Protein AF-E3RWY1-F1 (afdb_monomer_lite)

Foldseek 3Di:
DDPDPPPPQLLCVLQVVQLVVQLVVLVVVVCVVVVVPDDDDPVVCCVSNVVSCVVRVDPVSSQVSCVVNVVDDPCPVVVVVVVVPVVVVVVVVVVVVVVPPPDD

pLDDT: mean 75.1, std 16.81, range [36.44, 96.81]

Radius of gyration: 24.83 Å; chains: 1; bounding box: 35×63×72 Å

Structure (mmCIF, N/CA/C/O backbone):
data_AF-E3RWY1-F1
#
_entry.id   AF-E3RWY1-F1
#
loop_
_atom_site.group_PDB
_atom_site.id
_atom_site.type_symbol
_atom_site.label_atom_id
_atom_site.label_alt_id
_atom_site.label_comp_id
_atom_site.label_asym_id
_atom_site.label_entity_id
_atom_site.label_seq_id
_atom_site.pdbx_PDB_ins_code
_atom_site.Cartn_x
_atom_site.Cartn_y
_atom_site.Cartn_z
_atom_site.occupancy
_atom_site.B_iso_or_equiv
_atom_site.auth_seq_id
_atom_site.auth_comp_id
_atom_site.auth_asym_id
_atom_site.auth_atom_id
_atom_site.pdbx_PDB_model_num
ATOM 1 N N . MET A 1 1 ? 7.224 -23.046 29.032 1.00 36.44 1 MET A N 1
ATOM 2 C CA . MET A 1 1 ? 7.737 -23.081 27.648 1.00 36.44 1 MET A CA 1
ATOM 3 C C . MET A 1 1 ? 6.861 -22.140 26.834 1.00 36.44 1 MET A C 1
ATOM 5 O O . MET A 1 1 ? 5.706 -22.456 26.590 1.00 36.44 1 MET A O 1
ATOM 9 N N . LEU A 1 2 ? 7.343 -20.920 26.589 1.00 41.75 2 LEU A N 1
ATOM 10 C CA . LEU A 1 2 ? 6.610 -19.858 25.894 1.00 41.75 2 LEU A CA 1
ATOM 11 C C . LEU A 1 2 ? 6.639 -20.163 24.393 1.00 41.75 2 LEU A C 1
ATOM 13 O O . LEU A 1 2 ? 7.626 -19.864 23.729 1.00 41.75 2 LEU A O 1
ATOM 17 N N . GLN A 1 3 ? 5.602 -20.813 23.868 1.00 42.75 3 GLN A N 1
ATOM 18 C CA . GLN A 1 3 ? 5.421 -20.936 22.424 1.00 42.75 3 GLN A CA 1
ATOM 19 C C . GLN A 1 3 ? 4.330 -19.971 21.961 1.00 42.75 3 GLN A C 1
ATOM 21 O O . GLN A 1 3 ? 3.240 -19.952 22.523 1.00 42.75 3 GLN A O 1
ATOM 26 N N . ALA A 1 4 ? 4.663 -19.234 20.898 1.00 45.16 4 ALA A N 1
ATOM 27 C CA . ALA A 1 4 ? 3.793 -18.428 20.041 1.00 45.16 4 ALA A CA 1
ATOM 28 C C . ALA A 1 4 ? 3.660 -16.919 20.335 1.00 45.16 4 ALA A C 1
ATOM 30 O O . ALA A 1 4 ? 2.575 -16.354 20.255 1.00 45.16 4 ALA A O 1
ATOM 31 N N . THR A 1 5 ? 4.782 -16.210 20.477 1.00 43.69 5 THR A N 1
ATOM 32 C CA . THR A 1 5 ? 4.901 -14.807 20.012 1.00 43.69 5 THR A CA 1
ATOM 33 C C . THR A 1 5 ? 5.294 -14.751 18.527 1.00 43.69 5 THR A C 1
ATOM 35 O O . THR A 1 5 ? 6.210 -14.048 18.122 1.00 43.69 5 THR A O 1
ATOM 38 N N . SER A 1 6 ? 4.610 -15.528 17.688 1.00 50.28 6 SER A N 1
ATOM 39 C CA . SER A 1 6 ? 4.672 -15.406 16.222 1.00 50.28 6 SER A CA 1
ATOM 40 C C . SER A 1 6 ? 3.280 -15.412 15.589 1.00 50.28 6 SER A C 1
ATOM 42 O O . SER A 1 6 ? 3.142 -15.579 14.382 1.00 50.28 6 SER A O 1
ATOM 44 N N . SER A 1 7 ? 2.240 -15.159 16.394 1.00 46.06 7 SER A N 1
ATOM 45 C CA . SER A 1 7 ? 0.941 -14.740 15.879 1.00 46.06 7 SER A CA 1
ATOM 46 C C . SER A 1 7 ? 1.066 -13.281 15.461 1.00 46.06 7 SER A C 1
ATOM 48 O O . SER A 1 7 ? 0.757 -12.370 16.228 1.00 46.06 7 SER A O 1
ATOM 50 N N . THR A 1 8 ? 1.603 -13.097 14.256 1.00 56.16 8 THR A N 1
ATOM 51 C CA . THR A 1 8 ? 1.420 -11.947 13.374 1.00 56.16 8 THR A CA 1
ATOM 52 C C . THR A 1 8 ? 0.150 -11.225 13.791 1.00 56.16 8 THR A C 1
ATOM 54 O O . THR A 1 8 ? -0.925 -11.833 13.748 1.00 56.16 8 THR A O 1
ATOM 57 N N . ILE A 1 9 ? 0.283 -10.001 14.325 1.00 70.88 9 ILE A N 1
ATOM 58 C CA . ILE A 1 9 ? -0.870 -9.232 14.809 1.00 70.88 9 ILE A CA 1
ATOM 59 C C . ILE A 1 9 ? -1.906 -9.343 13.698 1.00 70.88 9 ILE A C 1
ATOM 61 O O . ILE A 1 9 ? -1.559 -9.104 12.551 1.00 70.88 9 ILE A O 1
ATOM 65 N N . PRO A 1 10 ? -3.134 -9.785 13.957 1.00 59.94 10 PRO A N 1
ATOM 66 C CA . PRO A 1 10 ? -4.031 -10.205 12.882 1.00 59.94 10 PRO A CA 1
ATOM 67 C C . PRO A 1 10 ? -4.383 -9.028 11.931 1.00 59.94 10 PRO A C 1
ATOM 69 O O . PRO A 1 10 ? -4.771 -9.233 10.784 1.00 59.94 10 PRO A O 1
ATOM 72 N N . LEU A 1 11 ? -4.104 -7.790 12.364 1.00 68.56 11 LEU A N 1
ATOM 73 C CA . LEU A 1 11 ? -3.986 -6.579 11.546 1.00 68.56 11 LEU A CA 1
ATOM 74 C C . LEU A 1 11 ? -2.996 -6.717 10.367 1.00 68.56 11 LEU A C 1
ATOM 76 O O . LEU A 1 11 ? -3.311 -6.325 9.248 1.00 68.56 11 LEU A O 1
ATOM 80 N N . ASP A 1 12 ? -1.818 -7.286 10.615 1.00 69.75 12 ASP A N 1
ATOM 81 C CA . ASP A 1 12 ? -0.733 -7.470 9.654 1.00 69.75 12 ASP A CA 1
ATOM 82 C C . ASP A 1 12 ? -1.154 -8.429 8.519 1.00 69.75 12 ASP A C 1
ATOM 84 O O . ASP A 1 12 ? -1.075 -8.091 7.341 1.0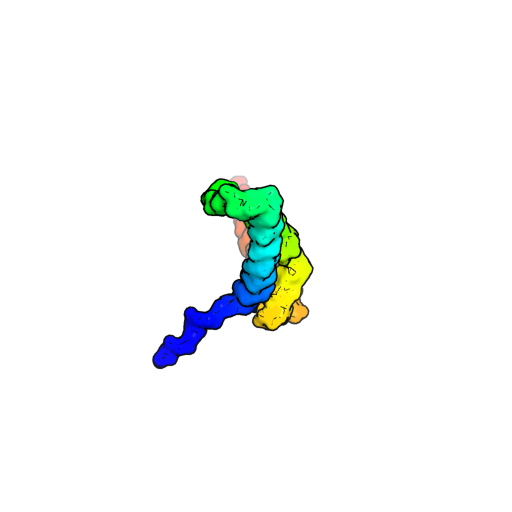0 69.75 12 ASP A O 1
ATOM 88 N N . VAL A 1 13 ? -1.790 -9.559 8.850 1.00 71.31 13 VAL A N 1
ATOM 89 C CA . VAL A 1 13 ? -2.301 -10.510 7.842 1.00 71.31 13 VAL A CA 1
ATOM 90 C C . VAL A 1 13 ? -3.387 -9.888 6.952 1.00 71.31 13 VAL A C 1
ATOM 92 O O . VAL A 1 13 ? -3.390 -10.105 5.738 1.00 71.31 13 VAL A O 1
ATOM 95 N N . VAL A 1 14 ? -4.301 -9.097 7.525 1.00 77.06 14 VAL A N 1
ATOM 96 C CA . VAL A 1 14 ? -5.427 -8.523 6.768 1.00 77.06 14 VAL A CA 1
ATOM 97 C C . VAL A 1 14 ? -5.024 -7.296 5.943 1.00 77.06 14 VAL A C 1
ATOM 99 O O . VAL A 1 14 ? -5.632 -7.051 4.904 1.00 77.06 14 VAL A O 1
ATOM 102 N N . LEU A 1 15 ? -4.010 -6.529 6.355 1.00 85.31 15 LEU A N 1
ATOM 103 C CA . LEU A 1 15 ? -3.572 -5.333 5.623 1.00 85.31 15 LEU A CA 1
ATOM 104 C C . LEU A 1 15 ? -2.395 -5.607 4.684 1.00 85.31 15 LEU A C 1
ATOM 106 O O . LEU A 1 15 ? -2.432 -5.177 3.530 1.00 85.31 15 LEU A O 1
ATOM 110 N N . PHE A 1 16 ? -1.367 -6.333 5.132 1.00 86.12 16 PHE A N 1
ATOM 111 C CA . PHE A 1 16 ? -0.157 -6.528 4.331 1.00 86.12 16 PHE A CA 1
ATOM 112 C C . PHE A 1 16 ? -0.311 -7.612 3.266 1.00 86.12 16 PHE A C 1
ATOM 114 O O . PHE A 1 16 ? 0.336 -7.514 2.226 1.00 86.12 16 PHE A O 1
ATOM 121 N N . GLY A 1 17 ? -1.215 -8.582 3.448 1.00 88.44 17 GLY A N 1
ATOM 122 C CA . GLY A 1 17 ? -1.561 -9.543 2.395 1.00 88.44 17 GLY A CA 1
ATOM 123 C C . GLY A 1 17 ? -2.100 -8.846 1.133 1.00 88.44 17 GLY A C 1
ATOM 124 O O . GLY A 1 17 ? -1.479 -8.931 0.069 1.00 88.44 17 GLY A O 1
ATOM 125 N N . PRO A 1 18 ? -3.208 -8.088 1.234 1.00 90.94 18 PRO A N 1
ATOM 126 C CA . PRO A 1 18 ? -3.725 -7.286 0.126 1.00 90.94 18 PRO A CA 1
ATOM 127 C C . PRO A 1 18 ? -2.747 -6.218 -0.378 1.00 90.94 18 PRO A C 1
ATOM 129 O O . PRO A 1 18 ? -2.692 -5.973 -1.583 1.00 90.94 18 PRO A O 1
ATOM 132 N N . LEU A 1 19 ? -1.945 -5.610 0.508 1.00 93.56 19 LEU A N 1
ATOM 133 C CA . LEU A 1 19 ? -0.935 -4.625 0.108 1.00 93.56 19 LEU A CA 1
ATOM 134 C C . LEU A 1 19 ? 0.130 -5.263 -0.783 1.00 93.56 19 LEU A C 1
ATOM 136 O O . LEU A 1 19 ? 0.456 -4.706 -1.828 1.00 93.56 19 LEU A O 1
ATOM 140 N N . GLY A 1 20 ? 0.641 -6.431 -0.390 1.00 93.50 20 GLY A N 1
ATOM 141 C CA . GLY A 1 20 ? 1.601 -7.201 -1.173 1.00 93.50 20 GLY A CA 1
ATOM 142 C C . GLY A 1 20 ? 1.033 -7.579 -2.537 1.00 93.50 20 GLY A C 1
ATOM 143 O O . GLY A 1 20 ? 1.683 -7.344 -3.550 1.00 93.50 20 GLY A O 1
ATOM 144 N N . ALA A 1 21 ? -0.214 -8.057 -2.584 1.00 94.12 21 ALA A N 1
ATOM 145 C CA . ALA A 1 21 ? -0.884 -8.398 -3.839 1.00 94.12 21 ALA A CA 1
ATOM 146 C C . ALA A 1 21 ? -1.053 -7.184 -4.774 1.00 94.12 21 ALA A C 1
ATOM 148 O O . ALA A 1 21 ? -0.759 -7.265 -5.969 1.00 94.12 21 ALA A O 1
ATOM 149 N N . ASN A 1 22 ? -1.491 -6.037 -4.243 1.00 95.50 22 ASN A N 1
ATOM 150 C CA . ASN A 1 22 ? -1.615 -4.811 -5.031 1.00 95.50 22 ASN A CA 1
ATOM 151 C C . ASN A 1 22 ? -0.248 -4.275 -5.471 1.00 95.50 22 ASN A C 1
ATOM 153 O O . ASN A 1 22 ? -0.120 -3.822 -6.606 1.00 95.50 22 ASN A O 1
ATOM 157 N N . TYR A 1 23 ? 0.777 -4.368 -4.622 1.00 96.62 23 TYR A N 1
ATOM 158 C CA . TYR A 1 23 ? 2.143 -3.986 -4.974 1.00 96.62 23 TYR A CA 1
ATOM 159 C C . TYR A 1 23 ? 2.693 -4.849 -6.108 1.00 96.62 23 TYR A C 1
ATOM 161 O O . TYR A 1 23 ? 3.191 -4.300 -7.085 1.00 96.62 23 TYR A O 1
ATOM 169 N N . SER A 1 24 ? 2.536 -6.175 -6.035 1.00 96.19 24 SER A N 1
ATOM 170 C CA . SER A 1 24 ? 2.909 -7.085 -7.124 1.00 96.19 24 SER A CA 1
ATOM 171 C C . SER A 1 24 ? 2.216 -6.706 -8.432 1.00 96.19 24 SER A C 1
ATOM 173 O O . SER A 1 24 ? 2.867 -6.634 -9.468 1.00 96.19 24 SER A O 1
ATOM 175 N N . ARG A 1 25 ? 0.927 -6.350 -8.388 1.00 96.81 25 ARG A N 1
ATOM 176 C CA . ARG A 1 25 ? 0.198 -5.904 -9.583 1.00 96.81 25 ARG A CA 1
ATOM 177 C C . ARG A 1 25 ? 0.739 -4.593 -10.162 1.00 96.81 25 ARG A C 1
ATOM 179 O O . ARG A 1 25 ? 0.827 -4.456 -11.381 1.00 96.81 25 ARG A O 1
ATOM 186 N N . GLU A 1 26 ? 1.058 -3.610 -9.323 1.00 96.31 26 GLU A N 1
ATOM 187 C CA . GLU A 1 26 ? 1.643 -2.348 -9.796 1.00 96.31 26 GLU A CA 1
ATOM 188 C C . GLU A 1 26 ? 3.078 -2.543 -10.308 1.00 96.31 26 GLU A C 1
ATOM 190 O O . GLU A 1 26 ? 3.467 -1.920 -11.297 1.00 96.31 26 GLU A O 1
ATOM 195 N N . LEU A 1 27 ? 3.837 -3.464 -9.709 1.00 94.56 27 LEU A N 1
ATOM 196 C CA . LEU A 1 27 ? 5.155 -3.878 -10.180 1.00 94.56 27 LEU A CA 1
ATOM 197 C C . LEU A 1 27 ? 5.072 -4.540 -11.561 1.00 94.56 27 LEU A C 1
ATOM 199 O O . LEU A 1 27 ? 5.815 -4.156 -12.462 1.00 94.56 27 LEU A O 1
ATOM 203 N N . ASP A 1 28 ? 4.134 -5.465 -11.763 1.00 94.69 28 ASP A N 1
ATOM 204 C CA . ASP A 1 28 ? 3.913 -6.112 -13.059 1.00 94.69 28 ASP A CA 1
ATOM 205 C C . ASP A 1 28 ? 3.547 -5.087 -14.136 1.00 94.69 28 ASP A C 1
ATOM 207 O O . ASP A 1 28 ? 4.087 -5.116 -15.241 1.00 94.69 28 ASP A O 1
ATOM 211 N N . ARG A 1 29 ? 2.679 -4.120 -13.814 1.00 94.00 29 ARG A N 1
ATOM 212 C CA . ARG A 1 29 ? 2.334 -3.015 -14.726 1.00 94.00 29 ARG A CA 1
ATOM 213 C C . ARG A 1 29 ? 3.542 -2.154 -15.068 1.00 94.00 29 ARG A C 1
ATOM 215 O O . ARG A 1 29 ? 3.693 -1.747 -16.220 1.00 94.00 29 ARG A O 1
ATOM 222 N N . TYR A 1 30 ? 4.380 -1.853 -14.082 1.00 92.94 30 TYR A N 1
ATOM 223 C CA . TYR A 1 30 ? 5.613 -1.103 -14.292 1.00 92.94 30 TYR A CA 1
ATOM 224 C C . TYR A 1 30 ? 6.562 -1.864 -15.228 1.00 92.94 30 TYR A C 1
ATOM 226 O O . TYR A 1 30 ? 7.023 -1.296 -16.218 1.00 92.94 30 TYR A O 1
ATOM 234 N N . LEU A 1 31 ? 6.774 -3.160 -14.980 1.00 92.50 31 LEU A N 1
ATOM 235 C CA . LEU A 1 31 ? 7.616 -4.026 -15.808 1.00 92.50 31 LEU A CA 1
ATOM 236 C C . LEU A 1 31 ? 7.070 -4.180 -17.231 1.00 92.50 31 LEU A C 1
ATOM 238 O O . LEU A 1 31 ? 7.829 -4.105 -18.193 1.00 92.50 31 LEU A O 1
ATOM 242 N N . GLN A 1 32 ? 5.756 -4.338 -17.396 1.00 91.69 32 GLN A N 1
ATOM 243 C CA . GLN A 1 32 ? 5.121 -4.397 -18.715 1.00 91.69 32 GLN A CA 1
ATOM 244 C C . GLN A 1 32 ? 5.341 -3.102 -19.504 1.00 91.69 32 GLN A C 1
ATOM 246 O O . GLN A 1 32 ? 5.663 -3.147 -20.690 1.00 91.69 32 GLN A O 1
ATOM 251 N N . ARG A 1 33 ? 5.224 -1.939 -18.849 1.00 89.50 33 ARG A N 1
ATOM 252 C CA . ARG A 1 33 ? 5.473 -0.631 -19.478 1.00 89.50 33 ARG A CA 1
ATOM 253 C C . ARG A 1 33 ? 6.936 -0.428 -19.855 1.00 89.50 33 ARG A C 1
ATOM 255 O O . ARG A 1 33 ? 7.206 0.177 -20.887 1.00 89.50 33 ARG A O 1
ATOM 262 N N . SER A 1 34 ? 7.865 -0.935 -19.047 1.00 87.19 34 SER A N 1
ATOM 263 C CA . SER A 1 34 ? 9.299 -0.892 -19.347 1.00 87.19 34 SER A CA 1
ATOM 264 C C . SER A 1 34 ? 9.761 -2.021 -20.274 1.00 87.19 34 SER A C 1
ATOM 266 O O . SER A 1 34 ? 10.954 -2.113 -20.560 1.00 87.19 34 SER A O 1
ATOM 268 N N . GLN A 1 35 ? 8.841 -2.885 -20.731 1.00 86.44 35 GLN A N 1
ATOM 269 C CA . GLN A 1 35 ? 9.128 -4.107 -21.494 1.00 86.44 35 GLN A CA 1
ATOM 270 C C . GLN A 1 35 ? 10.129 -5.039 -20.783 1.00 86.44 35 GLN A C 1
ATOM 272 O O . GLN A 1 35 ? 10.843 -5.799 -21.430 1.00 86.44 35 GLN A O 1
ATOM 277 N N . ALA A 1 36 ? 10.223 -4.946 -19.452 1.00 82.75 36 ALA A N 1
ATOM 278 C CA . ALA A 1 36 ? 11.253 -5.572 -18.621 1.00 82.75 36 ALA A CA 1
ATOM 279 C C . ALA A 1 36 ? 12.708 -5.238 -19.032 1.00 82.75 36 ALA A C 1
ATOM 281 O O . ALA A 1 36 ? 13.647 -5.874 -18.558 1.00 82.75 36 ALA A O 1
ATOM 282 N N . LEU A 1 37 ? 12.913 -4.219 -19.876 1.00 77.62 37 LEU A N 1
ATOM 283 C CA . LEU A 1 37 ? 14.230 -3.793 -20.364 1.00 77.62 37 LEU A CA 1
ATOM 284 C C . LEU A 1 37 ? 14.983 -2.950 -19.333 1.00 77.62 37 LEU A C 1
ATOM 286 O O . LEU A 1 37 ? 16.208 -2.849 -19.370 1.00 77.62 37 LEU A O 1
ATOM 290 N N . ILE A 1 38 ? 14.245 -2.331 -18.410 1.00 77.81 38 ILE A N 1
ATOM 291 C CA . ILE A 1 38 ? 14.791 -1.519 -17.328 1.00 77.81 38 ILE A CA 1
ATOM 292 C C . ILE A 1 38 ? 14.551 -2.272 -16.022 1.00 77.81 38 ILE A C 1
ATOM 294 O O . ILE A 1 38 ? 13.407 -2.475 -15.612 1.00 77.81 38 ILE A O 1
ATOM 298 N N . GLY A 1 39 ? 15.643 -2.691 -15.380 1.00 83.38 39 GLY A N 1
ATOM 299 C CA . GLY A 1 39 ? 15.595 -3.313 -14.062 1.00 83.38 39 GLY A CA 1
ATOM 300 C C . GLY A 1 39 ? 15.078 -2.341 -13.002 1.00 83.38 39 GLY A C 1
ATOM 301 O O . GLY A 1 39 ? 15.378 -1.147 -13.043 1.00 83.38 39 GLY A O 1
ATOM 302 N N . VAL A 1 40 ? 14.325 -2.871 -12.042 1.00 89.38 40 VAL A N 1
ATOM 303 C CA . VAL A 1 40 ? 13.757 -2.104 -10.928 1.00 89.38 40 VAL A CA 1
ATOM 304 C C . VAL A 1 40 ? 14.884 -1.595 -10.037 1.00 89.38 40 VAL A C 1
ATOM 306 O O . VAL A 1 40 ? 15.701 -2.372 -9.539 1.00 89.38 40 VAL A O 1
ATOM 309 N N . LYS A 1 41 ? 14.929 -0.283 -9.814 1.00 91.12 41 LYS A N 1
ATOM 310 C CA . LYS A 1 41 ? 15.883 0.369 -8.917 1.00 91.12 41 LYS A CA 1
ATOM 311 C C . LYS A 1 41 ? 15.186 0.783 -7.630 1.00 91.12 41 LYS A C 1
ATOM 313 O O . LYS A 1 41 ? 13.967 0.906 -7.548 1.00 91.12 41 LYS A O 1
ATOM 318 N N . LYS A 1 42 ? 15.984 1.116 -6.614 1.00 91.00 42 LYS A N 1
ATOM 319 C CA . LYS A 1 42 ? 15.472 1.642 -5.337 1.00 91.00 42 LYS A CA 1
ATOM 320 C C . LYS A 1 42 ? 14.594 2.894 -5.509 1.00 91.00 42 LYS A C 1
ATOM 322 O O . LYS A 1 42 ? 13.688 3.103 -4.712 1.00 91.00 42 LYS A O 1
ATOM 327 N N . GLY A 1 43 ? 14.856 3.710 -6.535 1.00 91.81 43 GLY A N 1
ATOM 328 C CA . GLY A 1 43 ? 14.061 4.904 -6.851 1.00 91.81 43 GLY A CA 1
ATOM 329 C C . GLY A 1 43 ? 12.657 4.602 -7.386 1.00 91.81 43 GLY A C 1
ATOM 330 O O . GLY A 1 43 ? 11.760 5.419 -7.210 1.00 91.81 43 GLY A O 1
ATOM 331 N N . ASP A 1 44 ? 12.444 3.419 -7.963 1.00 91.44 44 ASP A N 1
ATOM 332 C CA . ASP A 1 44 ? 11.150 3.011 -8.520 1.00 91.44 44 ASP A CA 1
ATOM 333 C C . ASP A 1 44 ? 10.189 2.500 -7.443 1.00 91.44 44 ASP A C 1
ATOM 335 O O . ASP A 1 44 ? 8.984 2.419 -7.672 1.00 91.44 44 ASP A O 1
ATOM 339 N N . PHE A 1 45 ? 10.703 2.208 -6.242 1.00 94.75 45 PHE A N 1
ATOM 340 C CA . PHE A 1 45 ? 9.899 1.696 -5.139 1.00 94.75 45 PHE A CA 1
ATOM 341 C C . PHE A 1 45 ? 8.715 2.608 -4.825 1.00 94.75 45 PHE A C 1
ATOM 343 O O . PHE A 1 45 ? 7.583 2.146 -4.840 1.00 94.75 45 PHE A O 1
ATOM 350 N N . LEU A 1 46 ? 8.947 3.897 -4.554 1.00 95.38 46 LEU A N 1
ATOM 351 C CA . LEU A 1 46 ? 7.881 4.785 -4.083 1.00 95.38 46 LEU A CA 1
ATOM 352 C C . LEU A 1 46 ? 6.786 5.023 -5.145 1.00 95.38 46 LEU A C 1
ATOM 354 O O . LEU A 1 46 ? 5.612 4.912 -4.792 1.00 95.38 46 LEU A O 1
ATOM 358 N N . PRO A 1 47 ? 7.115 5.278 -6.429 1.00 94.88 47 PRO A N 1
ATOM 359 C CA . PRO A 1 47 ? 6.114 5.373 -7.494 1.00 94.88 47 PRO A CA 1
ATOM 360 C C . PRO A 1 47 ? 5.258 4.114 -7.692 1.00 94.88 47 PRO A C 1
ATOM 362 O O . PRO A 1 47 ? 4.100 4.240 -8.080 1.00 94.88 47 PRO A O 1
ATOM 365 N N . ILE A 1 48 ? 5.797 2.919 -7.428 1.00 95.44 48 ILE A N 1
ATOM 366 C CA . ILE A 1 48 ? 5.061 1.643 -7.521 1.00 95.44 48 ILE A CA 1
ATOM 367 C C . ILE A 1 48 ? 4.274 1.371 -6.230 1.00 95.44 48 ILE A C 1
ATOM 369 O O . ILE A 1 48 ? 3.128 0.921 -6.255 1.00 95.44 48 ILE A O 1
ATOM 373 N N . PHE A 1 49 ? 4.881 1.672 -5.084 1.00 95.81 49 PHE A N 1
ATOM 374 C CA . PHE A 1 49 ? 4.324 1.441 -3.758 1.00 95.81 49 PHE A CA 1
ATOM 375 C C . PHE A 1 49 ? 3.139 2.350 -3.459 1.00 95.81 49 PHE A C 1
ATOM 377 O O . PHE A 1 49 ? 2.140 1.884 -2.920 1.00 95.81 49 PHE A O 1
ATOM 384 N N . TRP A 1 50 ? 3.219 3.635 -3.806 1.00 96.38 50 TRP A N 1
ATOM 385 C CA . TRP A 1 50 ? 2.194 4.607 -3.431 1.00 96.38 50 TRP A CA 1
ATOM 386 C C . TRP A 1 50 ? 0.797 4.268 -3.987 1.00 96.38 50 TRP A C 1
ATOM 388 O O . TRP A 1 50 ? -0.149 4.229 -3.200 1.00 96.38 50 TRP A O 1
ATOM 398 N N . PRO A 1 51 ? 0.625 3.915 -5.276 1.00 95.62 51 PRO A N 1
ATOM 399 C CA . PRO A 1 51 ? -0.671 3.472 -5.796 1.00 95.62 51 PRO A CA 1
ATOM 400 C C . PRO A 1 51 ? -1.198 2.194 -5.120 1.00 95.62 51 PRO A C 1
ATOM 402 O O . PRO A 1 51 ? -2.394 2.082 -4.826 1.00 95.62 51 PRO A O 1
ATOM 405 N N . ALA A 1 52 ? -0.316 1.234 -4.828 1.00 96.19 52 ALA A N 1
ATOM 406 C CA . ALA A 1 52 ? -0.681 0.012 -4.113 1.00 96.19 52 ALA A CA 1
ATOM 407 C C . ALA A 1 52 ? -1.128 0.309 -2.671 1.00 96.19 52 ALA A C 1
ATOM 409 O O . ALA A 1 52 ? -2.153 -0.199 -2.213 1.00 96.19 52 ALA A O 1
ATOM 410 N N . TRP A 1 53 ? -0.412 1.193 -1.979 1.00 95.00 53 TRP A N 1
ATOM 411 C CA . TRP A 1 53 ? -0.750 1.661 -0.641 1.00 95.00 53 TRP A CA 1
ATOM 412 C C . TRP A 1 53 ? -2.093 2.388 -0.621 1.00 95.00 53 TRP A C 1
ATOM 414 O O . TRP A 1 53 ? -2.983 1.992 0.127 1.00 95.00 53 TRP A O 1
ATOM 424 N N . SER A 1 54 ? -2.285 3.397 -1.474 1.00 94.12 54 SER A N 1
ATOM 425 C CA . SER A 1 54 ? -3.519 4.191 -1.515 1.00 94.12 54 SER A CA 1
ATOM 426 C C . SER A 1 54 ? -4.756 3.361 -1.867 1.00 94.12 54 SER A C 1
ATOM 428 O O . SER A 1 54 ? -5.847 3.658 -1.387 1.00 94.12 54 SER A O 1
ATOM 430 N N . SER A 1 55 ? -4.607 2.312 -2.682 1.00 91.62 55 SER A N 1
ATOM 431 C CA . SER A 1 55 ? -5.718 1.408 -3.010 1.00 91.62 55 SER A CA 1
ATOM 432 C C . SER A 1 55 ? -6.037 0.400 -1.901 1.00 91.62 55 SER A C 1
ATOM 434 O O . SER A 1 55 ? -7.185 -0.035 -1.798 1.00 91.62 55 SER A O 1
ATOM 436 N N . THR A 1 56 ? -5.059 0.060 -1.057 1.00 90.56 56 THR A N 1
ATOM 437 C CA . THR A 1 56 ? -5.204 -0.947 0.006 1.00 90.56 56 THR A CA 1
ATOM 438 C C . THR A 1 56 ? -5.582 -0.333 1.353 1.00 90.56 56 THR A C 1
ATOM 440 O O . THR A 1 56 ? -6.492 -0.814 2.026 1.00 90.56 56 THR A O 1
ATOM 443 N N . MET A 1 57 ? -4.907 0.746 1.750 1.00 89.75 57 MET A N 1
ATOM 444 C CA . MET A 1 57 ? -5.030 1.387 3.063 1.00 89.75 57 MET A CA 1
ATOM 445 C C . MET A 1 57 ? -6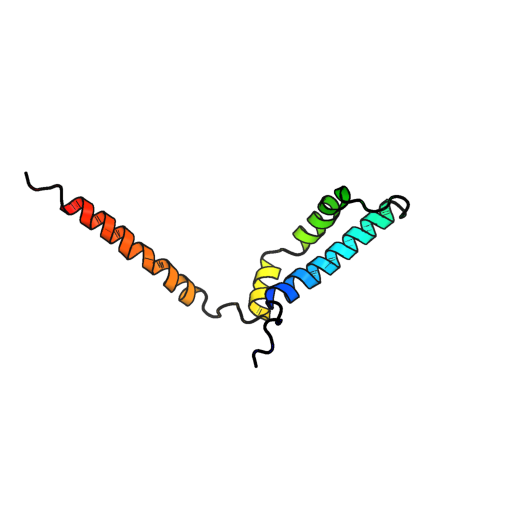.224 2.336 3.117 1.00 89.75 57 MET A C 1
ATOM 447 O O . MET A 1 57 ? -6.105 3.526 3.412 1.00 89.75 57 MET A O 1
ATOM 451 N N . ARG A 1 58 ? -7.404 1.803 2.803 1.00 90.00 58 ARG A N 1
ATOM 452 C CA . ARG A 1 58 ? -8.654 2.551 2.864 1.00 90.00 58 ARG A CA 1
ATOM 453 C C . ARG A 1 58 ? -9.308 2.418 4.243 1.00 90.00 58 ARG A C 1
ATOM 455 O O . ARG A 1 58 ? -9.229 1.348 4.854 1.00 90.00 58 ARG A O 1
ATOM 462 N N . PRO A 1 59 ? -10.023 3.451 4.727 1.00 86.44 59 PRO A N 1
ATOM 463 C CA . PRO A 1 59 ? -10.671 3.413 6.038 1.00 86.44 59 PRO A CA 1
ATOM 464 C C . PRO A 1 59 ? -11.627 2.229 6.237 1.00 86.44 59 PRO A C 1
ATOM 466 O O . PRO A 1 59 ? -11.733 1.702 7.341 1.00 86.44 59 PRO A O 1
ATOM 469 N N . ASP A 1 60 ? -12.328 1.800 5.189 1.00 84.38 60 ASP A N 1
ATOM 470 C CA . ASP A 1 60 ? -13.239 0.655 5.226 1.00 84.38 60 ASP A CA 1
ATOM 471 C C . ASP A 1 60 ? -12.500 -0.682 5.364 1.00 84.38 60 ASP A C 1
ATOM 473 O O . ASP A 1 60 ? -12.898 -1.507 6.185 1.00 84.38 60 ASP A O 1
ATOM 477 N N . VAL A 1 61 ? -11.389 -0.863 4.645 1.00 81.06 61 VAL A N 1
ATOM 478 C CA . VAL A 1 61 ? -10.532 -2.058 4.742 1.00 81.06 61 VAL A CA 1
ATOM 479 C C . VAL A 1 61 ? -9.907 -2.147 6.131 1.00 81.06 61 VAL A C 1
ATOM 481 O O . VAL A 1 61 ? -9.926 -3.205 6.757 1.00 81.06 61 VAL A O 1
ATOM 484 N N . ILE A 1 62 ? -9.437 -1.017 6.661 1.00 82.88 62 ILE A N 1
ATOM 485 C CA . ILE A 1 62 ? -8.886 -0.933 8.015 1.00 82.88 62 ILE A CA 1
ATOM 486 C C . ILE A 1 62 ? -9.961 -1.296 9.050 1.00 82.88 62 ILE A C 1
ATOM 488 O O . ILE A 1 62 ? -9.735 -2.164 9.889 1.00 82.88 62 ILE A O 1
ATOM 492 N N . LYS A 1 63 ? -11.169 -0.727 8.970 1.00 80.44 63 LYS A N 1
ATOM 493 C CA . LYS A 1 63 ? -12.275 -1.095 9.877 1.00 80.44 63 LYS A CA 1
ATOM 494 C C . LYS A 1 63 ? -12.646 -2.576 9.771 1.00 80.44 63 LYS A C 1
ATOM 496 O O . LYS A 1 63 ? -12.865 -3.226 10.792 1.00 80.44 63 LYS A O 1
ATOM 501 N N . GLN A 1 64 ? -12.696 -3.119 8.556 1.00 76.31 64 GLN A N 1
ATOM 502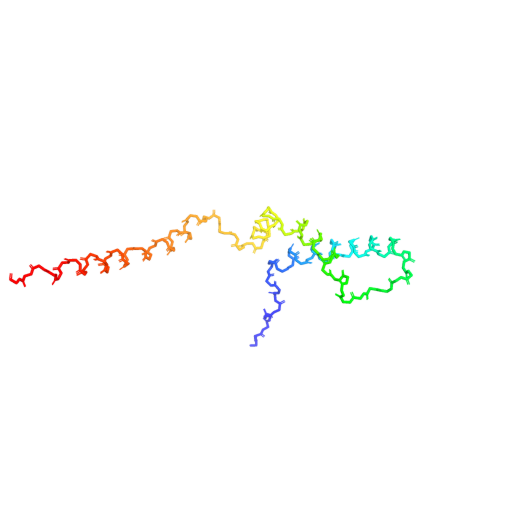 C CA . GLN A 1 64 ? -12.980 -4.534 8.336 1.00 76.31 64 GLN A CA 1
ATOM 503 C C . GLN A 1 64 ? -11.874 -5.430 8.903 1.00 76.31 64 GLN A C 1
ATOM 505 O O . GLN A 1 64 ? -12.188 -6.469 9.478 1.00 76.31 64 GLN A O 1
ATOM 510 N N . SER A 1 65 ? -10.606 -5.012 8.828 1.00 74.75 65 SER A N 1
ATOM 511 C CA . SER A 1 65 ? -9.496 -5.724 9.465 1.00 74.75 65 SER A CA 1
ATOM 512 C C . SER A 1 65 ? -9.649 -5.769 10.980 1.00 74.75 65 SER A C 1
ATOM 514 O O . SER A 1 65 ? -9.596 -6.844 11.564 1.00 74.75 65 SER A O 1
ATOM 516 N N . PHE A 1 66 ? -9.985 -4.662 11.640 1.00 75.25 66 PHE A N 1
ATOM 517 C CA . PHE A 1 66 ? -10.235 -4.699 13.082 1.00 75.25 66 PHE A CA 1
ATOM 518 C C . PHE A 1 66 ? -11.400 -5.631 13.453 1.00 75.25 66 PHE A C 1
ATOM 520 O O . PHE A 1 66 ? -11.328 -6.332 14.460 1.00 75.25 66 PHE A O 1
ATOM 527 N N . ARG A 1 67 ? -12.453 -5.698 12.629 1.00 73.44 67 ARG A N 1
ATOM 528 C CA . ARG A 1 67 ? -13.581 -6.624 12.841 1.00 73.44 67 ARG A CA 1
ATOM 529 C C . ARG A 1 67 ? -13.189 -8.087 12.652 1.00 73.44 67 ARG A C 1
ATOM 531 O O . ARG A 1 67 ? -13.469 -8.899 13.525 1.00 73.44 67 ARG A O 1
ATOM 538 N N . ALA A 1 68 ? -12.534 -8.419 11.539 1.00 68.81 68 ALA A N 1
ATOM 539 C CA . ALA A 1 68 ? -12.134 -9.788 11.199 1.00 68.81 68 ALA A CA 1
ATOM 540 C C . ALA A 1 68 ? -11.179 -10.396 12.234 1.00 68.81 68 ALA A C 1
ATOM 542 O O . ALA A 1 68 ? -11.138 -11.605 12.428 1.00 68.81 68 ALA A O 1
ATOM 543 N N . THR A 1 69 ? -10.422 -9.537 12.906 1.00 68.31 69 THR A N 1
ATOM 544 C CA . THR A 1 69 ? -9.414 -9.920 13.888 1.00 68.31 69 THR A CA 1
ATOM 545 C C . THR A 1 69 ? -9.952 -9.965 15.318 1.00 68.31 69 THR A C 1
ATOM 547 O O . THR A 1 69 ? -9.214 -10.312 16.236 1.00 68.31 69 THR A O 1
ATOM 550 N N . GLY A 1 70 ? -11.226 -9.607 15.525 1.00 65.56 70 GLY A N 1
ATOM 551 C CA . GLY A 1 70 ? -11.851 -9.533 16.848 1.00 65.56 70 GLY A CA 1
ATOM 552 C C . GLY A 1 70 ? -11.323 -8.398 17.734 1.00 65.56 70 GLY A C 1
ATOM 553 O O . GLY A 1 70 ? -11.710 -8.307 18.894 1.00 65.56 70 GLY A O 1
ATOM 554 N N . ILE A 1 71 ? -10.454 -7.529 17.201 1.00 66.81 71 ILE A N 1
ATOM 555 C CA . ILE A 1 71 ? -9.862 -6.386 17.915 1.00 66.81 71 ILE A CA 1
ATOM 556 C C . ILE A 1 71 ? -10.829 -5.186 17.930 1.00 66.81 71 ILE A C 1
ATOM 558 O O . ILE A 1 71 ? -10.690 -4.275 18.744 1.00 66.81 71 ILE A O 1
ATOM 562 N N . TRP A 1 72 ? -11.843 -5.176 17.058 1.00 64.75 72 TRP A N 1
ATOM 563 C CA . TRP A 1 72 ? -12.884 -4.151 17.061 1.00 64.75 72 TRP A CA 1
ATOM 564 C C . TRP A 1 72 ? -13.831 -4.321 18.262 1.00 64.75 72 TRP A C 1
ATOM 566 O O . TRP A 1 72 ? -14.515 -5.345 18.346 1.00 64.75 72 TRP A O 1
ATOM 576 N N . PRO A 1 73 ? -13.953 -3.325 19.160 1.00 60.56 73 PRO A N 1
ATOM 577 C CA . PRO A 1 73 ? -14.887 -3.407 20.272 1.00 60.56 73 PRO A CA 1
ATOM 578 C C . PRO A 1 73 ? -16.316 -3.303 19.735 1.00 60.56 73 PRO A C 1
ATOM 580 O O . PRO A 1 73 ?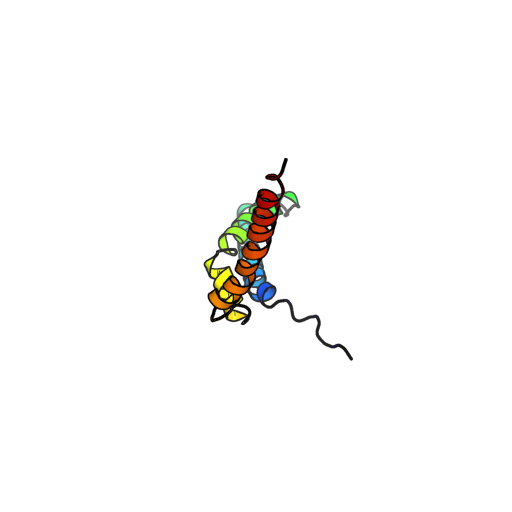 -16.657 -2.327 19.061 1.00 60.56 73 PRO A O 1
ATOM 583 N N . MET A 1 74 ? -17.164 -4.287 20.045 1.00 59.78 74 MET A N 1
ATOM 584 C CA . MET A 1 74 ? -18.594 -4.223 19.711 1.00 59.78 74 MET A CA 1
ATOM 585 C C . MET A 1 74 ? -19.263 -2.988 20.341 1.00 59.78 74 MET A C 1
ATOM 587 O O . MET A 1 74 ? -20.096 -2.360 19.694 1.00 59.78 74 MET A O 1
ATOM 591 N N . GLU A 1 75 ? -18.796 -2.545 21.516 1.00 64.88 75 GLU A N 1
ATOM 592 C CA . GLU A 1 75 ? -19.156 -1.258 22.119 1.00 64.88 75 GLU A CA 1
ATOM 593 C C . GLU A 1 75 ? -17.983 -0.259 22.120 1.00 64.88 75 GLU A C 1
ATOM 595 O O . GLU A 1 75 ? -17.362 0.012 23.152 1.00 64.88 75 GLU A O 1
ATOM 600 N N . ALA A 1 76 ? -17.682 0.339 20.964 1.00 70.75 76 ALA A N 1
ATOM 601 C CA . ALA A 1 76 ? -16.652 1.381 20.851 1.00 70.75 76 ALA A CA 1
ATOM 602 C C . ALA A 1 76 ? -16.857 2.531 21.862 1.00 70.75 76 ALA A C 1
ATOM 604 O O . ALA A 1 76 ? -15.896 3.004 22.466 1.00 70.75 76 ALA A O 1
ATOM 605 N N . GLU A 1 77 ? -18.110 2.907 22.127 1.00 69.62 77 GLU A N 1
ATOM 606 C CA . GLU A 1 77 ? -18.473 3.958 23.087 1.00 69.62 77 GLU A CA 1
ATOM 607 C C . GLU A 1 77 ? -18.068 3.638 24.532 1.00 69.62 77 GLU A C 1
ATOM 609 O O . GLU A 1 77 ? -17.700 4.531 25.295 1.00 69.62 77 GLU A O 1
ATOM 614 N N . VAL A 1 78 ? -18.087 2.362 24.929 1.00 66.94 78 VAL A N 1
ATOM 615 C CA . VAL A 1 78 ? -17.665 1.940 26.276 1.00 66.94 78 VAL A CA 1
ATOM 616 C C . VAL A 1 78 ? -16.158 2.116 26.443 1.00 66.94 78 VAL A C 1
ATOM 618 O O . VAL A 1 78 ? -15.696 2.492 27.521 1.00 66.94 78 VAL A O 1
ATOM 621 N N . ILE A 1 79 ? -15.390 1.888 25.377 1.00 70.12 79 ILE A N 1
ATOM 622 C CA . ILE A 1 79 ? -13.945 2.116 25.376 1.00 70.12 79 ILE A CA 1
ATOM 623 C C . ILE A 1 79 ? -13.636 3.614 25.326 1.00 70.12 79 ILE A C 1
ATOM 625 O O . ILE A 1 79 ? -12.834 4.079 26.130 1.00 70.12 79 ILE A O 1
ATOM 629 N N . LEU A 1 80 ? -14.312 4.385 24.468 1.00 76.88 80 LEU A N 1
ATOM 630 C CA . LEU A 1 80 ? -14.129 5.839 24.364 1.00 76.88 80 LEU A CA 1
ATOM 631 C C . LEU A 1 80 ? -14.426 6.559 25.689 1.00 76.88 80 LEU A C 1
ATOM 633 O O . LEU A 1 80 ? -13.668 7.441 26.096 1.00 76.88 80 LEU A O 1
ATOM 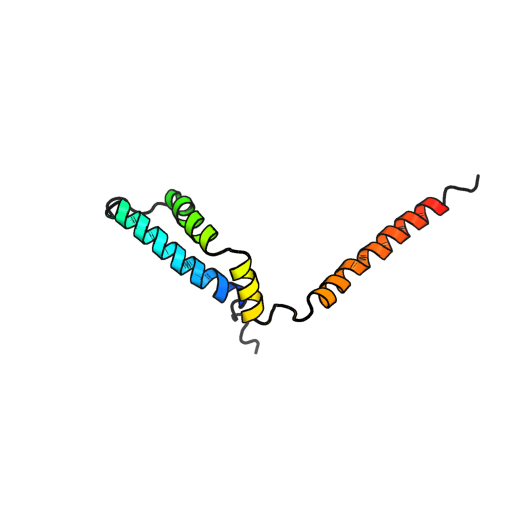637 N N . LYS A 1 81 ? -15.444 6.113 26.438 1.00 75.75 81 LYS A N 1
ATOM 638 C CA . LYS A 1 81 ? -15.737 6.622 27.791 1.00 75.75 81 LYS A CA 1
ATOM 639 C C . LYS A 1 81 ? -14.567 6.483 28.768 1.00 75.75 81 LYS A C 1
ATOM 641 O O . LYS A 1 81 ? -14.415 7.333 29.637 1.00 75.75 81 LYS A O 1
ATOM 646 N N . ARG A 1 82 ? -13.717 5.458 28.636 1.00 72.12 82 ARG A N 1
ATOM 647 C CA . ARG A 1 82 ? -12.547 5.277 29.520 1.00 72.12 82 ARG A CA 1
ATOM 648 C C . ARG A 1 82 ? -11.472 6.340 29.296 1.00 72.12 82 ARG A C 1
ATOM 650 O O . ARG A 1 82 ? -10.724 6.635 30.221 1.00 72.12 82 ARG A O 1
ATOM 657 N N . PHE A 1 83 ? -11.409 6.922 28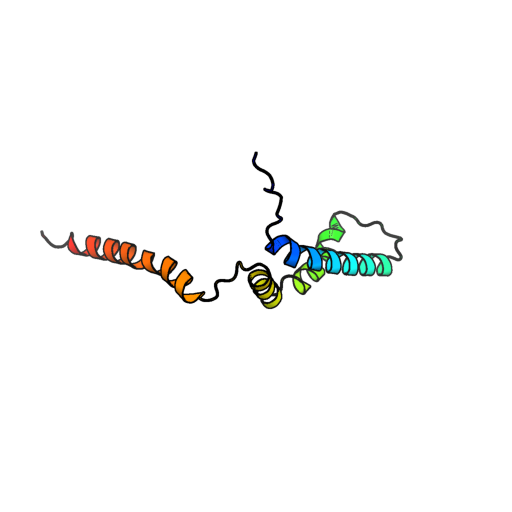.100 1.00 72.38 83 PHE A N 1
ATOM 658 C CA . PHE A 1 83 ? -10.420 7.944 27.748 1.00 72.38 83 PHE A CA 1
ATOM 659 C C . PHE A 1 83 ? -10.900 9.370 28.049 1.00 72.38 83 PHE A C 1
ATOM 661 O O . PHE A 1 83 ? -10.072 10.229 28.349 1.00 72.38 83 PHE A O 1
ATOM 668 N N . ASN A 1 84 ? -12.217 9.600 28.078 1.00 70.81 84 ASN A N 1
ATOM 669 C CA . ASN A 1 84 ? -12.820 10.901 28.399 1.00 70.81 84 ASN A CA 1
ATOM 670 C C . ASN A 1 84 ? -12.757 11.277 29.893 1.00 70.81 84 ASN A C 1
ATOM 672 O O . ASN A 1 84 ? -12.994 12.427 30.248 1.00 70.81 84 ASN A O 1
ATOM 676 N N . ASN A 1 85 ? -12.409 10.344 30.782 1.00 61.47 85 ASN A N 1
ATOM 677 C CA . ASN A 1 85 ? -12.382 10.604 32.226 1.00 61.47 85 ASN A CA 1
ATOM 678 C C . ASN A 1 85 ? -11.177 11.448 32.688 1.00 61.47 85 ASN A C 1
ATOM 680 O O . ASN A 1 85 ? -11.151 11.889 33.834 1.00 61.47 85 ASN A O 1
ATOM 684 N N . ASN A 1 86 ? -10.191 11.699 31.819 1.00 57.31 86 ASN A N 1
ATOM 685 C CA . ASN A 1 86 ? -8.984 12.457 32.178 1.00 57.31 86 ASN A CA 1
ATOM 686 C C . ASN A 1 86 ? -9.178 13.983 32.141 1.00 57.31 86 ASN A C 1
ATOM 688 O O . ASN A 1 86 ? -8.338 14.710 32.664 1.00 57.31 86 ASN A O 1
ATOM 692 N N . THR A 1 87 ? -10.280 14.479 31.570 1.00 54.94 87 THR A N 1
ATOM 693 C CA . THR A 1 87 ? -10.577 15.922 31.537 1.00 54.94 87 THR A CA 1
ATOM 694 C C . THR A 1 87 ? -11.006 16.441 32.917 1.00 54.94 87 THR A C 1
ATOM 696 O O . THR A 1 87 ? -10.636 17.545 33.297 1.00 54.94 87 THR A O 1
ATOM 699 N N . SER A 1 88 ? -11.642 15.596 33.742 1.00 57.34 88 SER A N 1
ATOM 700 C CA . SER A 1 88 ? -12.050 15.934 35.119 1.00 57.34 88 SER A CA 1
ATOM 701 C C . SER A 1 88 ? -10.883 16.385 36.004 1.00 57.34 88 SER A C 1
ATOM 703 O O . SER A 1 88 ? -11.041 17.290 36.815 1.00 57.34 88 SER A O 1
ATOM 705 N N . GLU A 1 89 ? -9.712 15.757 35.890 1.00 58.16 89 GLU A N 1
ATOM 706 C CA . GLU A 1 89 ? -8.577 16.084 36.763 1.00 58.16 89 GLU A CA 1
ATOM 707 C C . GLU A 1 89 ? -7.822 17.339 36.292 1.00 58.16 89 GLU A C 1
ATOM 709 O O . GLU A 1 89 ? -7.277 18.063 37.122 1.00 58.16 89 GLU A O 1
ATOM 714 N N . GLN A 1 90 ? -7.852 17.656 34.990 1.00 56.88 90 GLN A N 1
ATOM 715 C CA . GLN A 1 90 ? -7.307 18.914 34.462 1.00 56.88 90 GLN A CA 1
ATOM 716 C C . GLN A 1 90 ? -8.222 20.106 34.776 1.00 56.88 90 GLN A C 1
ATOM 718 O O . GLN A 1 90 ? -7.729 21.150 35.199 1.00 56.88 90 GLN A O 1
ATOM 723 N N . ASP A 1 91 ? -9.542 19.925 34.685 1.00 58.16 91 ASP A N 1
ATOM 724 C CA . ASP A 1 91 ? -10.521 20.955 35.051 1.00 58.16 91 ASP A CA 1
ATOM 725 C C . ASP A 1 91 ? -10.517 21.235 36.565 1.00 58.16 91 ASP A C 1
ATOM 727 O O . ASP A 1 91 ? -10.612 22.386 36.991 1.00 58.16 91 ASP A O 1
ATOM 731 N N . LYS A 1 92 ? -10.323 20.204 37.403 1.00 58.12 92 LYS A N 1
ATOM 732 C CA . LYS A 1 92 ? -10.133 20.381 38.855 1.00 58.12 92 LYS A CA 1
ATOM 733 C C . LYS A 1 92 ? -8.811 21.065 39.192 1.00 58.12 92 LYS A C 1
ATOM 735 O O . LYS A 1 92 ? -8.785 21.894 40.097 1.00 58.12 92 LYS A O 1
ATOM 740 N N . ALA A 1 93 ? -7.724 20.747 38.485 1.00 59.28 93 ALA A N 1
ATOM 741 C CA . ALA A 1 93 ? -6.435 21.406 38.696 1.00 59.28 93 ALA A CA 1
ATOM 742 C C . ALA A 1 93 ? -6.495 22.908 38.358 1.00 59.28 93 ALA A C 1
ATOM 744 O O . ALA A 1 93 ? -5.912 23.710 39.085 1.00 59.28 93 ALA A O 1
ATOM 745 N N . LEU A 1 94 ? -7.253 23.285 37.321 1.00 59.41 94 LEU A N 1
ATOM 746 C CA . LEU A 1 94 ? -7.490 24.679 36.929 1.00 59.41 94 LEU A CA 1
ATOM 747 C C . LEU A 1 94 ? -8.393 25.433 37.925 1.00 59.41 94 LEU A C 1
ATOM 749 O O . LEU A 1 94 ? -8.095 26.573 38.277 1.00 59.41 94 LEU A O 1
ATOM 753 N N . GLN A 1 95 ? -9.438 24.794 38.467 1.00 56.97 95 GLN A N 1
ATOM 754 C CA . GLN A 1 95 ? -10.291 25.425 39.490 1.00 56.97 95 GLN A CA 1
ATOM 755 C C . GLN A 1 95 ? -9.597 25.584 40.854 1.00 56.97 95 GLN A C 1
ATOM 757 O O . GLN A 1 95 ? -9.863 26.543 41.578 1.00 56.97 95 GLN A O 1
ATOM 762 N N . ILE A 1 96 ? -8.679 24.680 41.216 1.00 56.41 96 ILE A N 1
ATOM 763 C CA . ILE A 1 96 ? -7.902 24.790 42.463 1.00 56.41 96 ILE A CA 1
ATOM 764 C C . ILE A 1 96 ? -6.893 25.951 42.395 1.00 56.41 96 ILE A C 1
ATOM 766 O O . ILE A 1 96 ? -6.595 26.546 43.433 1.00 56.41 96 ILE A O 1
ATOM 770 N N . SER A 1 97 ? -6.390 26.304 41.204 1.00 57.69 97 SER A N 1
ATOM 771 C CA . SER A 1 97 ? -5.498 27.461 41.035 1.00 57.69 97 SER A CA 1
ATOM 772 C C . SER A 1 97 ? -6.210 28.813 41.123 1.00 57.69 97 SER A C 1
ATOM 774 O O . SER A 1 97 ? -5.612 29.751 41.633 1.00 57.69 97 SER A O 1
ATOM 776 N N . GLU A 1 98 ? -7.478 28.923 40.713 1.00 56.69 98 GLU A N 1
ATOM 777 C CA . GLU A 1 98 ? -8.215 30.200 40.777 1.00 56.69 98 GLU A CA 1
ATOM 778 C C . GLU A 1 98 ? -8.696 30.554 42.196 1.00 56.69 98 GLU A C 1
ATOM 780 O O . GLU A 1 98 ? -8.914 31.723 42.504 1.00 56.69 98 GLU A O 1
ATOM 785 N N . HIS A 1 99 ? -8.826 29.572 43.095 1.00 49.31 99 HIS A N 1
ATOM 786 C CA . HIS A 1 99 ? -9.318 29.808 44.459 1.00 49.31 99 HIS A CA 1
ATOM 787 C C . HIS A 1 99 ? -8.231 30.241 45.466 1.00 49.31 99 HIS A C 1
ATOM 789 O O . HIS A 1 99 ? -8.557 30.577 46.601 1.00 49.31 99 HIS A O 1
ATOM 795 N N . ARG A 1 100 ? -6.940 30.231 45.095 1.00 52.34 100 ARG A N 1
ATOM 796 C CA . ARG A 1 100 ? -5.826 30.572 46.010 1.00 52.34 100 ARG A CA 1
ATOM 797 C C . ARG A 1 100 ? -5.286 32.002 45.889 1.00 52.34 100 ARG A C 1
ATOM 799 O O . ARG A 1 100 ? -4.403 32.346 46.666 1.00 52.34 100 ARG A O 1
ATOM 806 N N . ASP A 1 101 ? -5.832 32.822 44.995 1.00 55.09 101 ASP A N 1
ATOM 807 C CA . ASP A 1 101 ? -5.328 34.180 44.708 1.00 55.09 101 ASP A CA 1
ATOM 808 C C . ASP A 1 101 ? -6.206 35.314 45.282 1.00 55.09 101 ASP A C 1
ATOM 810 O O . ASP A 1 101 ? -6.079 36.472 44.891 1.00 55.09 101 ASP A O 1
ATOM 814 N N . GLY A 1 102 ? -7.102 35.000 46.223 1.00 56.00 102 GLY A N 1
ATOM 815 C CA . GLY A 1 102 ? -8.078 35.947 46.770 1.00 56.00 102 GLY A CA 1
ATOM 816 C C . GLY A 1 102 ? -8.095 36.035 48.293 1.00 56.00 102 GLY A C 1
ATOM 817 O O . GLY A 1 102 ? -9.163 35.878 48.872 1.00 56.00 102 GLY A O 1
ATOM 818 N N . ASP A 1 103 ? -6.951 36.263 48.940 1.00 50.22 103 ASP A N 1
ATOM 819 C CA . ASP A 1 103 ? -6.930 36.818 50.302 1.00 50.22 103 ASP A CA 1
ATOM 820 C C . ASP A 1 103 ? -5.639 37.637 50.495 1.00 50.22 103 ASP A C 1
ATOM 822 O O . ASP A 1 103 ? -4.532 37.103 50.617 1.00 50.22 103 ASP A O 1
ATOM 826 N N . SER A 1 104 ? -5.765 38.961 50.407 1.00 50.81 104 SER A N 1
ATOM 827 C CA . SER A 1 104 ? -4.761 39.973 50.769 1.00 50.81 104 SER A CA 1
ATOM 828 C C . SER A 1 104 ? -5.472 41.244 51.202 1.00 50.81 104 SER A C 1
ATOM 830 O O . SER A 1 104 ? -6.459 41.615 50.526 1.00 50.81 104 SER A O 1
#

Secondary structure (DSSP, 8-state):
----TT---HHHHHHHHHHHHHHHHHHHHHHHHTTT-S---GGGHHHHHHHHHHHH--HHHHHHHHHHTT-S-TTHHHHHHHHHTTHHHHHHHHHHHHTTS---

Sequence (104 aa):
MLQATSSTIPLDVVLFGPLGANYSRELDRYLQRSQALIGVKKGDFLPIFWPAWSSTMRPDVIKQSFRATGIWPMEAEVILKRFNNNTSEQDKALQISEHRDGDS

Organism: Pyrenophora teres f. teres (strain 0-1) (NCBI:txid861557)